Protein AF-K2D9G2-F1 (afdb_monomer_lite)

Foldseek 3Di:
DDDDDDPPDDDCDPVNDDDDPDADDDQAAEAFADQDLCVVPPCCVVHVVRQQQARYEYQHLHHHDRHPHYHYNVLAHSLLSVLVVCVVVVHDDALVSLQVSVVRLCVVCVNVPRPSDDPSSVVSNVSSVVNPYDDDDPPPPPPDPDPPVPDPPPPVVPPDPDDCVVVDDDDDDDDDDD

Sequence (178 aa):
MIINPRTGVAPVTEKDVTFSYSGAVADLVIILGASDLRDLGALAERENTLFVQDKIINISSQVGSFGAVNLTDPASSNSELITALIKELSLPLDIDIANNLMQGIEAATSGLSAPNLTADTFEALAILYRAGARRQTATIPVREAKIVADMPIIDNTTPASIKEDWLQPKIFKGSKSN

Radius of gyration: 33.0 Å; chains: 1; bounding box: 101×46×89 Å

pLDDT: mean 83.86, std 13.94, range [45.25, 98.25]

Secondary structure (DSSP, 8-state):
----PPTTSPPPPGGG----------S-EEEES-SSGGGGTHHHHH-TTT--GGGEEEEESS----SSEEEE-TTS-HHHHHHHHHHHTT----HHHHHHHHHHHHHHTTTTT-TT--HHHHHHHHHHHHTT----------------TTS------S-----GGGSS----------

Structure (mmCIF, N/CA/C/O backbone):
data_AF-K2D9G2-F1
#
_entry.id   AF-K2D9G2-F1
#
loop_
_atom_site.group_PDB
_atom_site.id
_atom_site.type_symbol
_atom_site.label_atom_id
_atom_site.label_alt_id
_atom_site.label_comp_id
_atom_site.label_asym_id
_atom_site.label_entity_id
_atom_site.label_seq_id
_atom_site.pdbx_PDB_ins_code
_atom_site.Cartn_x
_atom_site.Cartn_y
_atom_site.Cartn_z
_atom_site.occupancy
_atom_site.B_iso_or_equiv
_atom_site.auth_seq_id
_atom_site.auth_comp_id
_atom_site.auth_asym_id
_atom_site.auth_atom_id
_atom_site.pdbx_PDB_model_num
ATOM 1 N N . MET A 1 1 ? -27.759 10.942 30.116 1.00 55.66 1 MET A N 1
ATOM 2 C CA . MET A 1 1 ? -28.186 12.358 30.191 1.00 55.66 1 MET A CA 1
ATOM 3 C C . MET A 1 1 ? -29.656 12.380 30.576 1.00 55.66 1 MET A C 1
ATOM 5 O O . MET A 1 1 ? -30.393 11.565 30.041 1.00 55.66 1 MET A O 1
ATOM 9 N N . ILE A 1 2 ? -30.069 13.235 31.512 1.00 71.56 2 ILE A N 1
ATOM 10 C CA . ILE A 1 2 ? -31.476 13.375 31.925 1.00 71.56 2 ILE A CA 1
ATOM 11 C C . ILE A 1 2 ? -31.934 14.764 31.478 1.00 71.56 2 ILE A C 1
ATOM 13 O O . ILE A 1 2 ? -31.268 15.749 31.791 1.00 71.56 2 ILE A O 1
ATOM 17 N N . ILE A 1 3 ? -33.026 14.840 30.715 1.00 68.38 3 ILE A N 1
ATOM 18 C CA . ILE A 1 3 ? -33.595 16.099 30.218 1.00 68.38 3 ILE A CA 1
ATOM 19 C C . ILE A 1 3 ? -34.852 16.387 31.032 1.00 68.38 3 ILE A C 1
ATOM 21 O O . ILE A 1 3 ? -35.800 15.607 30.987 1.00 68.38 3 ILE A O 1
ATOM 25 N N . ASN A 1 4 ? -34.855 17.505 31.760 1.00 76.56 4 ASN A N 1
ATOM 26 C CA . ASN A 1 4 ? -36.008 17.954 32.536 1.00 76.56 4 ASN A CA 1
ATOM 27 C C . ASN A 1 4 ? -36.662 19.158 31.833 1.00 76.56 4 ASN A C 1
ATOM 29 O O . ASN A 1 4 ? -36.065 20.240 31.819 1.00 76.56 4 ASN A O 1
ATOM 33 N N . PRO A 1 5 ? -37.858 19.004 31.233 1.00 76.00 5 PRO A N 1
ATOM 34 C CA . PRO A 1 5 ? -38.561 20.114 30.602 1.00 76.00 5 PRO A CA 1
ATOM 35 C C . PRO A 1 5 ? -38.988 21.164 31.634 1.00 76.00 5 PRO A C 1
ATOM 37 O O . PRO A 1 5 ? -39.290 20.852 32.787 1.00 76.00 5 PRO A O 1
ATOM 40 N N . ARG A 1 6 ? -39.034 22.429 31.205 1.00 74.31 6 ARG A N 1
ATOM 41 C CA . ARG A 1 6 ? -39.498 23.542 32.040 1.00 74.31 6 ARG A CA 1
ATOM 42 C C . ARG A 1 6 ? -41.021 23.452 32.228 1.00 74.31 6 ARG A C 1
ATOM 44 O O . ARG A 1 6 ? -41.743 23.028 31.328 1.00 74.31 6 ARG A O 1
ATOM 51 N N . THR A 1 7 ? -41.512 23.854 33.393 1.00 73.50 7 THR A N 1
ATOM 52 C CA . THR A 1 7 ? -42.930 23.757 33.766 1.00 73.50 7 THR A CA 1
ATOM 53 C C . THR A 1 7 ? -43.821 24.555 32.806 1.00 73.50 7 THR A C 1
ATOM 55 O O . THR A 1 7 ? -43.549 25.724 32.545 1.00 73.50 7 THR A O 1
ATOM 58 N N . GLY A 1 8 ? -44.887 23.929 32.292 1.00 79.25 8 GLY A N 1
ATOM 59 C CA . GLY A 1 8 ? -45.854 24.555 31.374 1.00 79.25 8 GLY A CA 1
ATOM 60 C C . GLY A 1 8 ? -45.605 24.311 29.879 1.00 79.25 8 GLY A C 1
ATOM 61 O O . GLY A 1 8 ? -46.388 24.778 29.058 1.00 79.25 8 GLY A O 1
ATOM 62 N N . VAL A 1 9 ? -44.553 23.571 29.519 1.00 78.38 9 VAL A N 1
ATOM 63 C CA . VAL A 1 9 ? -44.277 23.150 28.136 1.00 78.38 9 VAL A CA 1
ATOM 64 C C . VAL A 1 9 ? -44.742 21.704 27.944 1.00 78.38 9 VAL A C 1
ATOM 66 O O . VAL A 1 9 ? -44.714 20.918 28.893 1.00 78.38 9 VAL A O 1
ATOM 69 N N . ALA A 1 10 ? -45.200 21.359 26.737 1.00 79.00 10 ALA A N 1
ATOM 70 C CA . ALA A 1 10 ? -45.639 20.003 26.420 1.00 79.00 10 ALA A CA 1
ATOM 71 C C . ALA A 1 10 ? -44.543 18.966 26.764 1.00 79.00 10 ALA A C 1
ATOM 73 O O . ALA A 1 10 ? -43.357 19.257 26.569 1.00 79.00 10 ALA A O 1
ATOM 74 N N . PRO A 1 11 ? -44.910 17.777 27.285 1.00 78.50 11 PRO A N 1
ATOM 75 C CA . PRO A 1 11 ? -43.944 16.726 27.586 1.00 78.50 11 PRO A CA 1
ATOM 76 C C . PRO A 1 11 ? -43.167 16.342 26.327 1.00 78.50 11 PRO A C 1
ATOM 78 O O . PRO A 1 11 ? -43.766 16.204 25.264 1.00 78.50 11 PRO A O 1
ATOM 81 N N . VAL A 1 12 ? -41.855 16.138 26.460 1.00 77.50 12 VAL A N 1
ATOM 82 C CA . VAL A 1 12 ? -41.034 15.582 25.376 1.00 77.50 12 VAL A CA 1
ATOM 83 C C . VAL A 1 12 ? -41.557 14.181 25.071 1.00 77.50 12 VAL A C 1
ATOM 85 O O . VAL A 1 12 ? -41.575 13.321 25.953 1.00 77.50 12 VAL A O 1
ATOM 88 N N . THR A 1 13 ? -42.013 13.960 23.843 1.00 79.12 13 THR A N 1
ATOM 89 C CA . THR A 1 13 ? -42.475 12.653 23.371 1.00 79.12 13 THR A CA 1
ATOM 90 C C . THR A 1 13 ? -41.393 11.963 22.547 1.00 79.12 13 THR A C 1
ATOM 92 O O . THR A 1 13 ? -40.442 12.593 22.095 1.00 79.12 13 THR A O 1
ATOM 95 N N . GLU A 1 14 ? -41.529 10.656 22.313 1.00 73.12 14 GLU A N 1
ATOM 96 C CA . GLU A 1 14 ? -40.574 9.882 21.498 1.00 73.12 14 GLU A CA 1
ATOM 97 C C . GLU A 1 14 ? -40.362 10.473 20.094 1.00 73.12 14 GLU A C 1
ATOM 99 O O . GLU A 1 14 ? -39.288 10.335 19.520 1.00 73.12 14 GLU A O 1
ATOM 104 N N . LYS A 1 15 ? -41.362 11.183 19.555 1.00 79.38 15 LYS A N 1
ATOM 105 C CA . LYS A 1 15 ? -41.293 11.848 18.245 1.00 79.38 15 LYS A CA 1
ATOM 106 C C . LYS A 1 15 ? -40.424 13.109 18.248 1.00 79.38 15 LYS A C 1
ATOM 108 O O . LYS A 1 15 ? -39.987 13.538 17.186 1.00 79.38 15 LYS A O 1
ATOM 113 N N . ASP A 1 16 ? -40.170 13.675 19.425 1.00 77.44 16 ASP A N 1
ATOM 114 C CA . ASP A 1 16 ? -39.363 14.881 19.623 1.00 77.44 16 ASP A CA 1
ATOM 115 C C . ASP A 1 16 ? -37.881 14.547 19.877 1.00 77.44 16 ASP A C 1
ATOM 117 O O . ASP A 1 16 ? -37.046 15.445 19.992 1.00 77.44 16 ASP A O 1
ATOM 121 N N . VAL A 1 17 ? -37.539 13.255 19.971 1.00 75.06 17 VAL A N 1
ATOM 122 C CA . VAL A 1 17 ? -36.187 12.766 20.260 1.00 75.06 17 VAL A CA 1
ATOM 123 C C . VAL A 1 17 ? -35.666 11.972 19.068 1.00 75.06 17 VAL A C 1
ATOM 125 O O . VAL A 1 17 ? -36.112 10.864 18.788 1.00 75.06 17 VAL A O 1
ATOM 128 N N . THR A 1 18 ? -34.676 12.525 18.368 1.00 67.88 18 THR A N 1
ATOM 129 C CA . THR A 1 18 ? -33.938 11.787 17.335 1.00 67.88 18 THR A CA 1
ATOM 130 C C . THR A 1 18 ? -32.650 11.245 17.938 1.00 67.88 18 THR A C 1
ATOM 132 O O . THR A 1 18 ? -31.770 12.012 18.328 1.00 67.88 18 THR A O 1
ATOM 135 N N . PHE A 1 19 ? -32.526 9.923 18.016 1.00 67.94 19 PHE A N 1
ATOM 136 C CA . PHE A 1 19 ? -31.265 9.281 18.371 1.00 67.94 19 PHE A CA 1
ATOM 137 C C . PHE A 1 19 ? -30.418 9.131 17.109 1.00 67.94 19 PHE A C 1
ATOM 139 O O . PHE A 1 19 ? -30.734 8.331 16.232 1.00 67.94 19 PHE A O 1
ATOM 146 N N . SER A 1 20 ? -29.333 9.892 17.011 1.00 60.81 20 SER A N 1
ATOM 147 C CA . SER A 1 20 ? -28.270 9.605 16.053 1.00 60.81 20 SER A CA 1
ATOM 148 C C . SER A 1 20 ? -27.219 8.743 16.742 1.00 60.81 20 SER A C 1
ATOM 150 O O . SER A 1 20 ? -26.573 9.198 17.687 1.00 60.81 20 SER A O 1
ATOM 152 N N . TYR A 1 21 ? -27.025 7.516 16.267 1.00 56.00 21 TYR A N 1
ATOM 153 C CA . TYR A 1 21 ? -25.811 6.771 16.579 1.00 56.00 21 TYR A CA 1
ATOM 154 C C . TYR A 1 21 ? -24.669 7.411 15.789 1.00 56.00 21 TYR A C 1
ATOM 156 O O . TYR A 1 21 ? -24.619 7.333 14.566 1.00 56.00 21 TYR A O 1
ATOM 164 N N . SER A 1 22 ? -23.807 8.119 16.508 1.00 60.97 22 SER A N 1
ATOM 165 C CA . SER A 1 22 ? -22.570 8.699 16.000 1.00 60.97 22 SER A CA 1
ATOM 166 C C . SER A 1 22 ? -21.426 7.986 16.698 1.00 60.97 22 SER A C 1
ATOM 168 O O . SER A 1 22 ? -21.445 7.867 17.923 1.00 60.97 22 SER A O 1
ATOM 170 N N . GLY A 1 23 ? -20.459 7.517 15.921 1.00 60.09 23 GLY A N 1
ATOM 171 C CA . GLY A 1 23 ? -19.298 6.784 16.409 1.00 60.09 23 GLY A CA 1
ATOM 172 C C . GLY A 1 23 ? -19.112 5.489 15.633 1.00 60.09 23 GLY A C 1
ATOM 173 O O . GLY A 1 23 ? -20.043 4.694 15.487 1.00 60.09 23 GLY A O 1
ATOM 174 N N . ALA A 1 24 ? -17.908 5.292 15.109 1.00 67.50 24 ALA A N 1
ATOM 175 C CA . ALA A 1 24 ? -17.515 4.031 14.502 1.00 67.50 24 ALA A CA 1
ATOM 176 C C . ALA A 1 24 ? -16.892 3.143 15.585 1.00 67.50 24 ALA A C 1
ATOM 178 O O . ALA A 1 24 ? -16.058 3.594 16.367 1.00 67.50 24 ALA A O 1
ATOM 179 N N . VAL A 1 25 ? -17.292 1.873 15.636 1.00 77.38 25 VAL A N 1
ATOM 180 C CA . VAL A 1 25 ? -16.637 0.866 16.477 1.00 77.38 25 VAL A CA 1
ATOM 181 C C . VAL A 1 25 ? -15.967 -0.129 15.549 1.00 77.38 25 VAL A C 1
ATOM 183 O O . VAL A 1 25 ? -16.614 -0.674 14.657 1.00 77.38 25 VAL A O 1
ATOM 186 N N . ALA A 1 26 ? -14.674 -0.351 15.761 1.00 85.12 26 ALA A N 1
ATOM 187 C CA . ALA A 1 26 ? -13.913 -1.362 15.051 1.00 85.12 26 ALA A CA 1
ATOM 188 C C . ALA A 1 26 ? -13.035 -2.157 16.022 1.00 85.12 26 ALA A C 1
ATOM 190 O O . ALA A 1 26 ? -12.515 -1.634 17.020 1.00 85.12 26 ALA A O 1
ATOM 191 N N . ASP A 1 27 ? -12.863 -3.433 15.698 1.00 90.31 27 ASP A N 1
ATOM 192 C CA . ASP A 1 27 ? -11.922 -4.321 16.379 1.00 90.31 27 ASP A CA 1
ATOM 193 C C . ASP A 1 27 ? -10.504 -4.184 15.804 1.00 90.31 27 ASP A C 1
ATOM 195 O O . ASP A 1 27 ? -9.532 -4.413 16.519 1.00 90.31 27 ASP A O 1
ATOM 199 N N . LEU A 1 28 ? -10.392 -3.741 14.545 1.00 93.25 28 LEU A N 1
ATOM 200 C CA . LEU A 1 28 ? -9.144 -3.505 13.823 1.00 93.25 28 LEU A CA 1
ATOM 201 C C . LEU A 1 28 ? -9.282 -2.277 12.914 1.00 93.25 28 LEU A C 1
ATOM 203 O O . LEU A 1 28 ? -10.288 -2.125 12.220 1.00 93.25 28 LEU A O 1
ATOM 207 N N . VAL A 1 29 ? -8.256 -1.431 12.880 1.00 93.88 29 VAL A N 1
ATOM 208 C CA . VAL A 1 29 ? -8.171 -0.249 12.019 1.00 93.88 29 VAL A CA 1
ATOM 209 C C . VAL A 1 29 ? -6.939 -0.376 11.132 1.00 93.88 29 VAL A C 1
ATOM 211 O O . VAL A 1 29 ? -5.820 -0.481 11.630 1.00 93.88 29 VAL A O 1
ATOM 214 N N . ILE A 1 30 ? -7.138 -0.354 9.814 1.00 95.44 30 ILE A N 1
ATOM 215 C CA . ILE A 1 30 ? -6.045 -0.358 8.837 1.00 95.44 30 ILE A CA 1
ATOM 216 C C . ILE A 1 30 ? -5.904 1.056 8.283 1.00 95.44 30 ILE A C 1
ATOM 218 O O . ILE A 1 30 ? -6.837 1.589 7.683 1.00 95.44 30 ILE A O 1
ATOM 222 N N . ILE A 1 31 ? -4.741 1.663 8.498 1.00 95.31 31 ILE A N 1
ATOM 223 C CA . ILE A 1 31 ? -4.415 3.011 8.033 1.00 95.31 31 ILE A CA 1
ATOM 224 C C . ILE A 1 31 ? -3.428 2.895 6.880 1.00 95.31 31 ILE A C 1
ATOM 226 O O . ILE A 1 31 ? -2.420 2.201 6.997 1.00 95.31 31 ILE A O 1
ATOM 230 N N . LEU A 1 32 ? -3.729 3.576 5.773 1.00 95.19 32 LEU A N 1
ATOM 231 C CA . LEU A 1 32 ? -2.924 3.547 4.557 1.00 95.19 32 LEU A CA 1
ATOM 232 C C . LEU A 1 32 ? -2.309 4.920 4.279 1.00 95.19 32 LEU A C 1
ATOM 234 O O . LEU A 1 32 ? -3.027 5.914 4.195 1.00 95.19 32 LEU A O 1
ATOM 238 N N . GLY A 1 33 ? -0.991 4.967 4.085 1.00 93.31 33 GLY A N 1
ATOM 239 C CA . GLY A 1 33 ? -0.281 6.142 3.568 1.00 93.31 33 GLY A CA 1
ATOM 240 C C . GLY A 1 33 ? -0.077 7.303 4.547 1.00 93.31 33 GLY A C 1
ATOM 241 O O . GLY A 1 33 ? 0.340 8.376 4.110 1.00 93.31 33 GLY A O 1
ATOM 242 N N . ALA A 1 34 ? -0.337 7.103 5.841 1.00 94.19 34 ALA A N 1
ATOM 243 C CA . ALA A 1 34 ? -0.091 8.096 6.885 1.00 94.19 34 ALA A CA 1
ATOM 244 C C . ALA A 1 34 ? 1.278 7.892 7.555 1.00 94.19 34 ALA A C 1
ATOM 246 O O . ALA A 1 34 ? 1.775 6.768 7.674 1.00 94.19 34 ALA A O 1
ATOM 247 N N . SER A 1 35 ? 1.885 8.987 8.000 1.00 94.44 35 SER A N 1
ATOM 248 C CA . SER A 1 35 ? 3.104 9.007 8.819 1.00 94.44 35 SER A CA 1
ATOM 249 C C . SER A 1 35 ? 2.791 9.182 10.309 1.00 94.44 35 SER A C 1
ATOM 251 O O . SER A 1 35 ? 3.530 8.700 11.170 1.00 94.44 35 SER A O 1
ATOM 253 N N . ASP A 1 36 ? 1.649 9.800 10.614 1.00 94.19 36 ASP A N 1
ATOM 254 C CA . ASP A 1 36 ? 1.174 10.102 11.960 1.00 94.19 36 ASP A CA 1
ATOM 255 C C . ASP A 1 36 ? -0.366 10.066 12.014 1.00 94.19 36 ASP A C 1
ATOM 257 O O . ASP A 1 36 ? -1.037 10.320 11.014 1.00 94.19 36 ASP A O 1
ATOM 261 N N . LEU A 1 37 ? -0.955 9.804 13.186 1.00 92.38 37 LEU A N 1
ATOM 262 C CA . LEU A 1 37 ? -2.416 9.851 13.366 1.00 92.38 37 LEU A CA 1
ATOM 263 C C . LEU A 1 37 ? -3.014 11.228 13.047 1.00 92.38 37 LEU A C 1
ATOM 265 O O . LEU A 1 37 ? -4.167 11.315 12.627 1.00 92.38 37 LEU A O 1
ATOM 269 N N . ARG A 1 38 ? -2.233 12.302 13.194 1.00 91.38 38 ARG A N 1
ATOM 270 C CA . ARG A 1 38 ? -2.626 13.665 12.813 1.00 91.38 38 ARG A CA 1
ATOM 271 C C . ARG A 1 38 ? -2.907 13.805 11.316 1.00 91.38 38 ARG A C 1
ATOM 273 O O . ARG A 1 38 ? -3.713 14.656 10.949 1.00 91.38 38 ARG A O 1
ATOM 280 N N . ASP A 1 39 ? -2.331 12.951 10.468 1.00 92.81 39 ASP A N 1
ATOM 281 C CA . ASP A 1 39 ? -2.572 12.962 9.017 1.00 92.81 39 ASP A CA 1
ATOM 282 C C . ASP A 1 39 ? -4.020 12.565 8.671 1.00 92.81 39 ASP A C 1
ATOM 284 O O . ASP A 1 39 ? -4.521 12.894 7.597 1.00 92.81 39 ASP A O 1
ATOM 288 N N . LEU A 1 40 ? -4.731 11.911 9.600 1.00 90.69 40 LEU A N 1
ATOM 289 C CA . LEU A 1 40 ? -6.153 11.571 9.468 1.00 90.69 40 LEU A CA 1
ATOM 290 C C . LEU A 1 40 ? -7.088 12.760 9.757 1.00 90.69 40 LEU A C 1
ATOM 292 O O . LEU A 1 40 ? -8.304 12.666 9.563 1.00 90.69 40 LEU A O 1
ATOM 296 N N . GLY A 1 41 ? -6.540 13.878 10.241 1.00 90.62 41 GLY A N 1
ATOM 297 C CA . GLY A 1 41 ? -7.268 15.109 10.527 1.00 90.62 41 GLY A CA 1
ATOM 298 C C . GLY A 1 41 ? -8.395 14.929 11.546 1.00 90.62 41 GLY A C 1
ATOM 299 O O . GLY A 1 41 ? -8.265 14.223 12.546 1.00 90.62 41 GLY A O 1
ATOM 300 N N . ALA A 1 42 ? -9.539 15.562 11.270 1.00 88.44 42 ALA A N 1
ATOM 301 C CA . ALA A 1 42 ? -10.683 15.609 12.183 1.00 88.44 42 ALA A CA 1
ATOM 302 C C . ALA A 1 42 ? -11.231 14.225 12.578 1.00 88.44 42 ALA A C 1
ATOM 304 O O . ALA A 1 42 ? -11.936 14.120 13.580 1.00 88.44 42 ALA A O 1
ATOM 305 N N . LEU A 1 43 ? -10.940 13.171 11.807 1.00 86.44 43 LEU A N 1
ATOM 306 C CA . LEU A 1 43 ? -11.359 11.814 12.143 1.00 86.44 43 LEU A CA 1
ATOM 307 C C . LEU A 1 43 ? -10.621 11.296 13.384 1.00 86.44 43 LEU A C 1
ATOM 309 O O . LEU A 1 43 ? -11.270 10.781 14.293 1.00 86.44 43 LEU A O 1
ATOM 313 N N . ALA A 1 44 ? -9.300 11.496 13.457 1.00 85.69 44 ALA A N 1
ATOM 314 C CA . ALA A 1 44 ? -8.510 11.108 14.625 1.00 85.69 44 ALA A CA 1
ATOM 315 C C . ALA A 1 44 ? -8.939 11.877 15.880 1.00 85.69 44 ALA A C 1
ATOM 317 O O . ALA A 1 44 ? -9.054 11.289 16.949 1.00 85.69 44 ALA A O 1
ATOM 318 N N . GLU A 1 45 ? -9.250 13.169 15.741 1.00 84.62 45 GLU A N 1
ATOM 319 C CA . GLU A 1 45 ? -9.669 14.014 16.867 1.00 84.62 45 GLU A CA 1
ATOM 320 C C . GLU A 1 45 ? -11.049 13.638 17.423 1.00 84.62 45 GLU A C 1
ATOM 322 O O . GLU A 1 45 ? -11.269 13.677 18.636 1.00 84.62 45 GLU A O 1
ATOM 327 N N . ARG A 1 46 ? -11.998 13.301 16.540 1.00 84.19 46 ARG A N 1
ATOM 328 C CA . ARG A 1 46 ? -13.390 13.007 16.916 1.00 84.19 46 ARG A CA 1
ATOM 329 C C . ARG A 1 46 ? -13.565 11.597 17.463 1.00 84.19 46 ARG A C 1
ATOM 331 O O . ARG A 1 46 ? -14.375 11.401 18.361 1.00 84.19 46 ARG A O 1
ATOM 338 N N . GLU A 1 47 ? -12.797 10.641 16.952 1.00 84.00 47 GLU A N 1
ATOM 339 C CA . GLU A 1 47 ? -12.974 9.212 17.219 1.00 84.00 47 GLU A CA 1
ATOM 340 C C . GLU A 1 47 ? -11.757 8.620 17.952 1.00 84.00 47 GLU A C 1
ATOM 342 O O . GLU A 1 47 ? -11.235 7.572 17.577 1.00 84.00 47 GLU A O 1
ATOM 347 N N . ASN A 1 48 ? -11.291 9.268 19.028 1.00 80.44 48 ASN A N 1
ATOM 348 C CA . ASN A 1 48 ? -10.112 8.823 19.797 1.00 80.44 48 ASN A CA 1
ATOM 349 C C . ASN A 1 48 ? -10.180 7.351 20.250 1.00 80.44 48 ASN A C 1
ATOM 351 O O . ASN A 1 48 ? -9.159 6.680 20.363 1.00 80.44 48 ASN A O 1
ATOM 355 N N . THR A 1 49 ? -11.381 6.826 20.509 1.00 83.88 49 THR A N 1
ATOM 356 C CA . THR A 1 49 ? -11.585 5.425 20.911 1.00 83.88 49 THR A CA 1
ATOM 357 C C . THR A 1 49 ? -11.377 4.426 19.774 1.00 83.88 49 THR A C 1
ATOM 359 O O . THR A 1 49 ? -11.181 3.240 20.039 1.00 83.88 49 THR A O 1
ATOM 362 N N . LEU A 1 50 ? -11.436 4.881 18.519 1.00 85.81 50 LEU A N 1
ATOM 363 C CA . LEU A 1 50 ? -11.179 4.066 17.335 1.00 85.81 50 LEU A CA 1
ATOM 364 C C . LEU A 1 50 ? -9.670 3.902 17.104 1.00 85.81 50 LEU A C 1
ATOM 366 O O . LEU A 1 50 ? -9.215 2.815 16.763 1.00 85.81 50 LEU A O 1
ATOM 370 N N . PHE A 1 51 ? -8.888 4.956 17.358 1.00 88.50 51 PHE A N 1
ATOM 371 C CA . PHE A 1 51 ? -7.448 5.010 17.085 1.00 88.50 51 PHE A CA 1
ATOM 372 C C . PHE A 1 51 ? -6.581 4.658 18.300 1.00 88.50 51 PHE A C 1
ATOM 374 O O . PHE A 1 51 ? -5.618 5.348 18.630 1.00 88.50 51 PHE A O 1
ATOM 381 N N . VAL A 1 52 ? -6.917 3.556 18.968 1.00 88.12 52 VAL A N 1
ATOM 382 C CA . VAL A 1 52 ? -6.080 2.987 20.031 1.00 88.12 52 VAL A CA 1
ATOM 383 C C . VAL A 1 52 ? -4.985 2.135 19.390 1.00 88.12 52 VAL A C 1
ATOM 385 O O . VAL A 1 52 ? -5.295 1.247 18.598 1.00 88.12 52 VAL A O 1
ATOM 388 N N . GLN A 1 53 ? -3.720 2.386 19.748 1.00 84.88 53 GLN A N 1
ATOM 389 C CA . GLN A 1 53 ? -2.533 1.771 19.129 1.00 84.88 53 GLN A CA 1
ATOM 390 C C . GLN A 1 53 ? -2.657 0.249 18.939 1.00 84.88 53 GLN A C 1
ATOM 392 O O . GLN A 1 53 ? -2.397 -0.239 17.843 1.00 84.88 53 GLN A O 1
ATOM 397 N N . ASP A 1 54 ? -3.128 -0.483 19.955 1.00 89.50 54 ASP A N 1
ATOM 398 C CA . ASP A 1 54 ? -3.259 -1.953 19.947 1.00 89.50 54 ASP A CA 1
ATOM 399 C C . ASP A 1 54 ? -4.175 -2.508 18.840 1.00 89.50 54 ASP A C 1
ATOM 401 O O . ASP A 1 54 ? -4.107 -3.691 18.511 1.00 89.50 54 ASP A O 1
ATOM 405 N N . LYS A 1 55 ? -5.030 -1.665 18.252 1.00 91.06 55 LYS A N 1
ATOM 406 C CA . LYS A 1 55 ? -5.967 -2.027 17.181 1.00 91.06 55 LYS A CA 1
ATOM 407 C C . LYS A 1 55 ? -5.526 -1.556 15.800 1.00 91.06 55 LYS A C 1
ATOM 409 O O . LYS A 1 55 ? -6.249 -1.777 14.832 1.00 91.06 55 LYS A O 1
ATOM 414 N N . ILE A 1 56 ? -4.396 -0.864 15.690 1.00 95.50 56 ILE A N 1
ATOM 415 C CA . ILE A 1 56 ? -3.989 -0.212 14.448 1.00 95.50 56 ILE A CA 1
ATOM 416 C C . ILE A 1 56 ? -2.940 -1.049 13.714 1.00 95.50 56 ILE A C 1
ATOM 418 O O . ILE A 1 56 ? -1.896 -1.397 14.270 1.00 95.50 56 ILE A O 1
ATOM 422 N N . ILE A 1 57 ? -3.184 -1.278 12.425 1.00 96.81 57 ILE A N 1
ATOM 423 C CA . ILE A 1 57 ? -2.164 -1.663 11.449 1.00 96.81 57 ILE A CA 1
ATOM 424 C C . ILE A 1 57 ? -1.920 -0.455 10.545 1.00 96.81 57 ILE A C 1
ATOM 426 O O . ILE A 1 57 ? -2.822 -0.019 9.830 1.00 96.81 57 ILE A O 1
ATOM 430 N N . ASN A 1 58 ? -0.707 0.088 10.575 1.00 96.62 58 ASN A N 1
ATOM 431 C CA . ASN A 1 58 ? -0.280 1.136 9.654 1.00 96.62 58 ASN A CA 1
ATOM 432 C C . ASN A 1 58 ? 0.469 0.510 8.473 1.00 96.62 58 ASN A C 1
ATOM 434 O O . ASN A 1 58 ? 1.405 -0.259 8.687 1.00 96.62 58 ASN A O 1
ATOM 438 N N . ILE A 1 59 ? 0.080 0.847 7.246 1.00 97.19 59 ILE A N 1
ATOM 439 C CA . ILE A 1 59 ? 0.771 0.443 6.018 1.00 97.19 59 ILE A CA 1
ATOM 440 C C . ILE A 1 59 ? 1.065 1.706 5.220 1.00 97.19 59 ILE A C 1
ATOM 442 O O . ILE A 1 59 ? 0.145 2.387 4.764 1.00 97.19 59 ILE A O 1
ATOM 446 N N . SER A 1 60 ? 2.335 2.053 5.054 1.00 96.19 60 SER A N 1
ATOM 447 C CA . SER A 1 60 ? 2.688 3.346 4.471 1.00 96.19 60 SER A CA 1
ATOM 448 C C . SER A 1 60 ? 4.066 3.333 3.827 1.00 96.19 60 SER A C 1
ATOM 450 O O . SER A 1 60 ? 4.995 2.710 4.325 1.00 96.19 60 SER A O 1
ATOM 452 N N . SER A 1 61 ? 4.243 4.090 2.750 1.00 94.25 61 SER A N 1
ATOM 453 C CA . SER A 1 61 ? 5.569 4.447 2.248 1.00 94.25 61 SER A CA 1
ATOM 454 C C . SER A 1 61 ? 6.249 5.520 3.102 1.00 94.25 61 SER A C 1
ATOM 456 O O . SER A 1 61 ? 7.414 5.844 2.910 1.00 94.25 61 SER A O 1
ATOM 458 N N . GLN A 1 62 ? 5.539 6.110 4.061 1.00 93.81 62 GLN A N 1
ATOM 459 C CA . GLN A 1 62 ? 6.097 7.079 4.995 1.00 93.81 62 GLN A CA 1
ATOM 460 C C . GLN A 1 62 ? 6.366 6.403 6.334 1.00 93.81 62 GLN A C 1
ATOM 462 O O . GLN A 1 62 ? 5.530 5.661 6.847 1.00 93.81 62 GLN A O 1
ATOM 467 N N . VAL A 1 63 ? 7.526 6.686 6.926 1.00 94.00 63 VAL A N 1
ATOM 468 C CA . VAL A 1 63 ? 7.889 6.126 8.231 1.00 94.00 63 VAL A CA 1
ATOM 469 C C . VAL A 1 63 ? 6.941 6.649 9.306 1.00 94.00 63 VAL A C 1
ATOM 471 O O . VAL A 1 63 ? 6.933 7.839 9.605 1.00 94.00 63 VAL A O 1
ATOM 474 N N . GLY A 1 64 ? 6.170 5.735 9.897 1.00 92.69 64 GLY A N 1
ATOM 475 C CA . GLY A 1 64 ? 5.272 5.987 11.019 1.00 92.69 64 GLY A CA 1
ATOM 476 C C . GLY A 1 64 ? 5.335 4.853 12.044 1.00 92.69 64 GLY A C 1
ATOM 477 O O . GLY A 1 64 ? 5.567 3.698 11.690 1.00 92.69 64 GLY A O 1
ATOM 478 N N . SER A 1 65 ? 5.147 5.191 13.321 1.00 93.38 65 SER A N 1
ATOM 479 C CA . SER A 1 65 ? 5.224 4.250 14.451 1.00 93.38 65 SER A CA 1
ATOM 480 C C . SER A 1 65 ? 4.098 4.504 15.455 1.00 93.38 65 SER A C 1
ATOM 482 O O . SER A 1 65 ? 4.343 4.836 16.614 1.00 93.38 65 SER A O 1
ATOM 484 N N . PHE A 1 66 ? 2.855 4.385 14.995 1.00 94.00 66 PHE A N 1
ATOM 485 C CA . PHE A 1 66 ? 1.654 4.625 15.807 1.00 94.00 66 PHE A CA 1
ATOM 486 C C . PHE A 1 66 ? 0.666 3.449 15.786 1.00 94.00 66 PHE A C 1
ATOM 488 O O . PHE A 1 66 ? -0.337 3.480 16.496 1.00 94.00 66 PHE A O 1
ATOM 495 N N . GLY A 1 67 ? 0.935 2.415 14.982 1.00 94.44 67 GLY A N 1
ATOM 496 C CA . GLY A 1 67 ? 0.200 1.156 15.008 1.00 94.44 67 GLY A CA 1
ATOM 497 C C . GLY A 1 67 ? 0.829 0.111 15.923 1.00 94.44 67 GLY A C 1
ATOM 498 O O . GLY A 1 67 ? 2.020 0.181 16.233 1.00 94.44 67 GLY A O 1
ATOM 499 N N . ALA A 1 68 ? 0.043 -0.897 16.300 1.00 96.31 68 ALA A N 1
ATOM 500 C CA . ALA A 1 68 ? 0.545 -2.146 16.871 1.00 96.31 68 ALA A CA 1
ATOM 501 C C . ALA A 1 68 ? 1.456 -2.878 15.877 1.00 96.31 68 ALA A C 1
ATOM 503 O O . ALA A 1 68 ? 2.477 -3.447 16.257 1.00 96.31 68 ALA A O 1
ATOM 504 N N . VAL A 1 69 ? 1.100 -2.819 14.592 1.00 95.69 69 VAL A N 1
ATOM 505 C CA . VAL A 1 69 ? 1.926 -3.281 13.474 1.00 95.69 69 VAL A CA 1
ATOM 506 C C . VAL A 1 69 ? 2.127 -2.111 12.519 1.00 95.69 69 VAL A C 1
ATOM 508 O O . VAL A 1 69 ? 1.168 -1.429 12.161 1.00 95.69 69 VAL A O 1
ATOM 511 N N . ASN A 1 70 ? 3.372 -1.877 12.104 1.00 95.88 70 ASN A N 1
ATOM 512 C CA . ASN A 1 70 ? 3.718 -0.845 11.129 1.00 95.88 70 ASN A CA 1
ATOM 513 C C . ASN A 1 70 ? 4.492 -1.510 9.986 1.00 95.88 70 ASN A C 1
ATOM 515 O O . ASN A 1 70 ? 5.628 -1.943 10.180 1.00 95.88 70 ASN A O 1
ATOM 519 N N . LEU A 1 71 ? 3.862 -1.625 8.818 1.00 95.62 71 LEU A N 1
ATOM 520 C CA . LEU A 1 71 ? 4.481 -2.098 7.585 1.00 95.62 71 LEU A CA 1
ATOM 521 C C . LEU A 1 71 ? 4.883 -0.881 6.754 1.00 95.62 71 LEU A C 1
ATOM 523 O O . LEU A 1 71 ? 4.027 -0.189 6.202 1.00 95.62 71 LEU A O 1
ATOM 527 N N . THR A 1 72 ? 6.186 -0.629 6.677 1.00 94.94 72 THR A N 1
ATOM 528 C CA . THR A 1 72 ? 6.710 0.581 6.046 1.00 94.94 72 THR A CA 1
ATOM 529 C C . THR A 1 72 ? 7.819 0.254 5.066 1.00 94.94 72 THR A C 1
ATOM 531 O O . THR A 1 72 ? 8.787 -0.407 5.439 1.00 94.94 72 THR A O 1
ATOM 534 N N . ASP A 1 73 ? 7.722 0.807 3.859 1.00 93.31 73 ASP A N 1
ATOM 535 C CA . ASP A 1 73 ? 8.815 0.825 2.887 1.00 93.31 73 ASP A CA 1
ATOM 536 C C . ASP A 1 73 ? 8.934 2.204 2.209 1.00 93.31 73 ASP A C 1
ATOM 538 O O . ASP A 1 73 ? 8.139 2.526 1.322 1.00 93.31 73 ASP A O 1
ATOM 542 N N . PRO A 1 74 ? 9.931 3.024 2.595 1.00 92.12 74 PRO A N 1
ATOM 543 C CA . PRO A 1 74 ? 10.156 4.341 2.003 1.00 92.12 74 PRO A CA 1
ATOM 544 C C . PRO A 1 74 ? 10.637 4.344 0.553 1.00 92.12 74 PRO A C 1
ATOM 546 O O . PRO A 1 74 ? 10.606 5.396 -0.086 1.00 92.12 74 PRO A O 1
ATOM 549 N N . ALA A 1 75 ? 11.115 3.211 0.035 1.00 89.94 75 ALA A N 1
ATOM 550 C CA . ALA A 1 75 ? 11.550 3.098 -1.355 1.00 89.94 75 ALA A CA 1
ATOM 551 C C . ALA A 1 75 ? 10.384 2.807 -2.317 1.00 89.94 75 ALA A C 1
ATOM 553 O O . ALA A 1 75 ? 10.536 2.981 -3.524 1.00 89.94 75 ALA A O 1
ATOM 554 N N . SER A 1 76 ? 9.232 2.403 -1.784 1.00 92.44 76 SER A N 1
ATOM 555 C CA . SER A 1 76 ? 8.058 1.944 -2.524 1.00 92.44 76 SER A CA 1
ATOM 556 C C . SER A 1 76 ? 6.928 2.981 -2.499 1.00 92.44 76 SER A C 1
ATOM 558 O O . SER A 1 76 ? 6.856 3.834 -1.616 1.00 92.44 76 SER A O 1
ATOM 560 N N . SER A 1 77 ? 5.973 2.898 -3.427 1.00 95.19 77 SER A N 1
ATOM 561 C CA . SER A 1 77 ? 4.661 3.537 -3.254 1.00 95.19 77 SER A CA 1
ATOM 56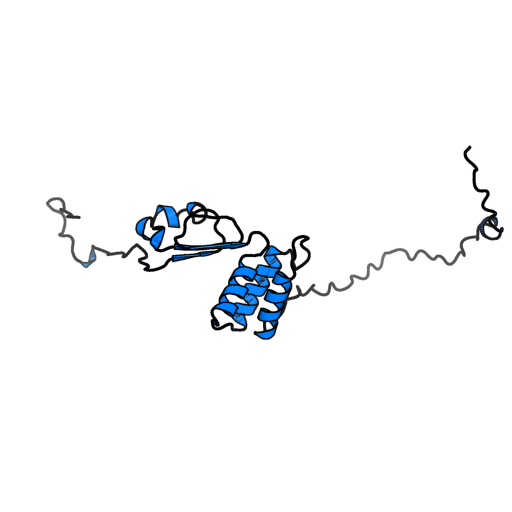2 C C . SER A 1 77 ? 3.746 2.728 -2.323 1.00 95.19 77 SER A C 1
ATOM 564 O O . SER A 1 77 ? 3.921 1.524 -2.121 1.00 95.19 77 SER A O 1
ATOM 566 N N . ASN A 1 78 ? 2.697 3.371 -1.796 1.00 96.56 78 ASN A N 1
ATOM 567 C CA . ASN A 1 78 ? 1.649 2.673 -1.039 1.00 96.56 78 ASN A CA 1
ATOM 568 C C . ASN A 1 78 ? 0.966 1.578 -1.876 1.00 96.56 78 ASN A C 1
ATOM 570 O O . ASN A 1 78 ? 0.586 0.537 -1.353 1.00 96.56 78 ASN A O 1
ATOM 574 N N . SER A 1 79 ? 0.795 1.799 -3.181 1.00 97.31 79 SER A N 1
ATOM 575 C CA . SER A 1 79 ? 0.130 0.833 -4.062 1.00 97.31 79 SER A CA 1
ATOM 576 C C . SER A 1 79 ? 1.006 -0.377 -4.382 1.00 97.31 79 SER A C 1
ATOM 578 O O . SER A 1 79 ? 0.483 -1.485 -4.477 1.00 97.31 79 SER A O 1
ATOM 580 N N . GLU A 1 80 ? 2.324 -0.202 -4.479 1.00 96.88 80 GLU A N 1
ATOM 581 C CA . GLU A 1 80 ? 3.290 -1.308 -4.535 1.00 96.88 80 GLU A CA 1
ATOM 582 C C . GLU A 1 80 ? 3.229 -2.164 -3.263 1.00 96.88 80 GLU A C 1
ATOM 584 O O . GLU A 1 80 ? 3.023 -3.374 -3.360 1.00 96.88 80 GLU A O 1
ATOM 589 N N . LEU A 1 81 ? 3.283 -1.534 -2.081 1.00 96.50 81 LEU A N 1
ATOM 590 C CA . LEU A 1 81 ? 3.169 -2.218 -0.786 1.00 96.50 81 LEU A CA 1
ATOM 591 C C . LEU A 1 81 ? 1.879 -3.039 -0.675 1.00 96.50 81 LEU A C 1
ATOM 593 O O . LEU A 1 81 ? 1.904 -4.204 -0.282 1.00 96.50 81 LEU A O 1
ATOM 597 N N . ILE A 1 82 ? 0.744 -2.454 -1.059 1.00 97.69 82 ILE A N 1
ATOM 598 C CA . ILE A 1 82 ? -0.545 -3.154 -1.032 1.00 97.69 82 ILE A CA 1
ATOM 599 C C . ILE A 1 82 ? -0.598 -4.279 -2.068 1.00 97.69 82 ILE A C 1
ATOM 601 O O . ILE A 1 82 ? -1.156 -5.337 -1.783 1.00 97.69 82 ILE A O 1
ATOM 605 N N . THR A 1 83 ? 0.020 -4.106 -3.238 1.00 97.94 83 THR A N 1
ATOM 606 C CA . THR A 1 83 ? 0.121 -5.176 -4.243 1.00 97.94 83 THR A CA 1
ATOM 607 C C . THR A 1 83 ? 0.915 -6.366 -3.700 1.00 97.94 83 THR A C 1
ATOM 609 O O . THR A 1 83 ? 0.484 -7.512 -3.855 1.00 97.94 83 THR A O 1
ATOM 612 N N . ALA A 1 84 ? 2.044 -6.106 -3.034 1.00 96.38 84 ALA A N 1
ATOM 613 C CA . ALA A 1 84 ? 2.845 -7.138 -2.383 1.00 96.38 84 ALA A CA 1
ATOM 614 C C . ALA A 1 84 ? 2.044 -7.849 -1.283 1.00 96.38 84 ALA A C 1
ATOM 616 O O . ALA A 1 84 ? 1.951 -9.074 -1.297 1.00 96.38 84 ALA A O 1
ATOM 617 N N . LEU A 1 85 ? 1.367 -7.095 -0.411 1.00 96.50 85 LEU A N 1
ATOM 618 C CA . LEU A 1 85 ? 0.554 -7.648 0.674 1.00 96.50 85 LEU A CA 1
ATOM 619 C C . LEU A 1 85 ? -0.588 -8.536 0.160 1.00 96.50 85 LEU A C 1
ATOM 621 O O . LEU A 1 85 ? -0.803 -9.630 0.675 1.00 96.50 85 LEU A O 1
ATOM 625 N N . ILE A 1 86 ? -1.305 -8.093 -0.877 1.00 97.50 86 ILE A N 1
ATOM 626 C CA . ILE A 1 86 ? -2.371 -8.878 -1.515 1.00 97.50 86 ILE A CA 1
ATOM 627 C C . ILE A 1 86 ? -1.815 -10.202 -2.046 1.00 97.50 86 ILE A C 1
ATOM 629 O O . ILE A 1 86 ? -2.425 -11.250 -1.833 1.00 97.50 86 ILE A O 1
ATOM 633 N N . LYS A 1 87 ? -0.647 -10.173 -2.699 1.00 96.69 87 LYS A N 1
ATOM 634 C CA . LYS A 1 87 ? 0.010 -11.377 -3.218 1.00 96.69 87 LYS A CA 1
ATOM 635 C C . LYS A 1 87 ? 0.467 -12.310 -2.096 1.00 96.69 87 LYS A C 1
ATOM 637 O O . LYS A 1 87 ? 0.186 -13.503 -2.165 1.00 96.69 87 LYS A O 1
ATOM 642 N N . GLU A 1 88 ? 1.154 -11.795 -1.080 1.00 96.44 88 GLU A N 1
ATOM 643 C CA . GLU A 1 88 ? 1.692 -12.596 0.029 1.00 96.44 88 GLU A CA 1
ATOM 644 C C . GLU A 1 88 ? 0.588 -13.265 0.847 1.00 96.44 88 GLU A C 1
ATOM 646 O O . GLU A 1 88 ? 0.684 -14.445 1.181 1.00 96.44 88 GLU A O 1
ATOM 651 N N . LEU A 1 89 ? -0.502 -12.542 1.101 1.00 96.94 89 LEU A N 1
ATOM 652 C CA . LEU A 1 89 ? -1.664 -13.063 1.815 1.00 96.94 89 LEU A CA 1
ATOM 653 C C . LEU A 1 89 ? -2.611 -13.876 0.918 1.00 96.94 89 LEU A C 1
ATOM 655 O O . LEU A 1 89 ? -3.627 -14.372 1.403 1.00 96.94 89 LEU A O 1
ATOM 659 N N . SER A 1 90 ? -2.291 -14.031 -0.373 1.00 97.06 90 SER A N 1
ATOM 660 C CA . SER A 1 90 ? -3.136 -14.712 -1.364 1.00 97.06 90 SER A CA 1
ATOM 661 C C . SER A 1 90 ? -4.577 -14.180 -1.384 1.00 97.06 90 SER A C 1
ATOM 663 O O . SER A 1 90 ? -5.538 -14.942 -1.515 1.00 97.06 90 SER A O 1
ATOM 665 N N . LEU A 1 91 ? -4.731 -12.863 -1.227 1.00 97.31 91 LEU A N 1
ATOM 666 C CA . LEU A 1 91 ? -6.030 -12.202 -1.263 1.00 97.31 91 LEU A CA 1
ATOM 667 C C . LEU A 1 91 ? -6.551 -12.122 -2.707 1.00 97.31 91 LEU A C 1
ATOM 669 O O . LEU A 1 91 ? -5.758 -12.055 -3.651 1.00 97.31 91 LEU A O 1
ATOM 673 N N . PRO A 1 92 ? -7.881 -12.101 -2.905 1.00 97.44 92 PRO A N 1
ATOM 674 C CA . PRO A 1 92 ? -8.463 -11.904 -4.225 1.00 97.44 92 PRO A CA 1
ATOM 675 C C . PRO A 1 92 ? -7.982 -10.595 -4.862 1.00 97.44 92 PRO A C 1
ATOM 677 O O . PRO A 1 92 ? -8.074 -9.528 -4.255 1.00 97.44 92 PRO A O 1
ATOM 680 N N . LEU A 1 93 ? -7.502 -10.687 -6.101 1.00 97.81 93 LEU A N 1
ATOM 681 C CA . LEU A 1 93 ? -7.081 -9.552 -6.916 1.00 97.81 93 LEU A CA 1
ATOM 682 C C . LEU A 1 93 ? -7.831 -9.607 -8.246 1.00 97.81 93 LEU A C 1
ATOM 684 O O . LEU A 1 93 ? -7.477 -10.387 -9.132 1.00 97.81 93 LEU A O 1
ATOM 688 N N . ASP A 1 94 ? -8.885 -8.806 -8.360 1.00 96.81 94 ASP A N 1
ATOM 689 C CA . ASP A 1 94 ? -9.619 -8.638 -9.609 1.00 96.81 94 ASP A CA 1
ATOM 690 C C . ASP A 1 94 ? -9.051 -7.488 -10.456 1.00 96.81 94 ASP A C 1
ATOM 692 O O . ASP A 1 94 ? -8.116 -6.781 -10.067 1.00 96.81 94 ASP A O 1
ATOM 696 N N . ILE A 1 95 ? -9.622 -7.321 -11.647 1.00 97.56 95 ILE A N 1
ATOM 697 C CA . ILE A 1 95 ? -9.190 -6.317 -12.617 1.00 97.56 95 ILE A CA 1
ATOM 698 C C . ILE A 1 95 ? -9.408 -4.877 -12.132 1.00 97.56 95 ILE A C 1
ATOM 700 O O . ILE A 1 95 ? -8.607 -4.002 -12.467 1.00 97.56 95 ILE A O 1
ATOM 704 N N . ASP A 1 96 ? -10.447 -4.619 -11.338 1.00 97.00 96 ASP A N 1
ATOM 705 C CA . ASP A 1 96 ? -10.787 -3.276 -10.867 1.00 97.00 96 ASP A CA 1
ATOM 706 C C . ASP A 1 96 ? -9.828 -2.852 -9.752 1.00 97.00 96 ASP A C 1
ATOM 708 O O . ASP A 1 96 ? -9.234 -1.771 -9.814 1.00 97.00 96 ASP A O 1
ATOM 712 N N . ILE A 1 97 ? -9.577 -3.743 -8.788 1.00 97.81 97 ILE A N 1
ATOM 713 C CA . ILE A 1 97 ? -8.540 -3.574 -7.764 1.00 97.81 97 ILE A CA 1
ATOM 714 C C . ILE A 1 97 ? -7.186 -3.379 -8.444 1.00 97.81 97 ILE A C 1
ATOM 716 O O . ILE A 1 97 ? -6.454 -2.442 -8.116 1.00 97.81 97 ILE A O 1
ATOM 720 N N . ALA A 1 98 ? -6.859 -4.221 -9.427 1.00 98.19 98 ALA A N 1
ATOM 721 C CA . ALA A 1 98 ? -5.567 -4.162 -10.086 1.00 98.19 98 ALA A CA 1
ATOM 722 C C . ALA A 1 98 ? -5.364 -2.854 -10.874 1.00 98.19 98 ALA A C 1
ATOM 724 O O . ALA A 1 98 ? -4.275 -2.278 -10.840 1.00 98.19 98 ALA A O 1
ATOM 725 N N . ASN A 1 99 ? -6.404 -2.345 -11.544 1.00 97.56 99 ASN A N 1
ATOM 726 C CA . ASN A 1 99 ? -6.364 -1.048 -12.225 1.00 97.56 99 ASN A CA 1
ATOM 727 C C . ASN A 1 99 ? -6.221 0.122 -11.243 1.00 97.56 99 ASN A C 1
ATOM 729 O O . ASN A 1 99 ? -5.500 1.074 -11.544 1.00 97.56 99 ASN A O 1
ATOM 733 N N . ASN A 1 100 ? -6.878 0.071 -10.081 1.00 97.06 100 ASN A N 1
ATOM 734 C CA . ASN A 1 100 ? -6.754 1.109 -9.054 1.00 97.06 100 ASN A CA 1
ATOM 735 C C . ASN A 1 100 ? -5.336 1.159 -8.474 1.00 97.06 100 ASN A C 1
ATOM 737 O O . ASN A 1 100 ? -4.744 2.234 -8.370 1.00 97.06 100 ASN A O 1
ATOM 741 N N . LEU A 1 101 ? -4.760 -0.003 -8.158 1.00 97.62 101 LEU A N 1
ATOM 742 C CA . LEU A 1 101 ? -3.380 -0.092 -7.681 1.00 97.62 101 LEU A CA 1
ATOM 743 C C . LEU A 1 101 ? -2.392 0.369 -8.754 1.00 97.62 101 LEU A C 1
ATOM 745 O O . LEU A 1 101 ? -1.481 1.133 -8.449 1.00 97.62 101 LEU A O 1
ATOM 749 N N . MET A 1 102 ? -2.599 -0.013 -10.018 1.00 97.38 102 MET A N 1
ATOM 750 C CA . MET A 1 102 ? -1.744 0.423 -11.126 1.00 97.38 102 MET A CA 1
ATOM 751 C C . MET A 1 102 ? -1.739 1.948 -11.263 1.00 97.38 102 MET A C 1
ATOM 753 O O . MET A 1 102 ? -0.667 2.537 -11.363 1.00 97.38 102 MET A O 1
ATOM 757 N N . GLN A 1 103 ? -2.908 2.589 -11.194 1.00 96.19 103 GLN A N 1
ATOM 758 C CA . GLN A 1 103 ? -3.014 4.050 -11.208 1.00 96.19 103 GLN A CA 1
ATOM 759 C C . GLN A 1 103 ? -2.277 4.695 -10.031 1.00 96.19 103 GLN A C 1
ATOM 761 O O . GLN A 1 103 ? -1.619 5.717 -10.210 1.00 96.19 103 GLN A O 1
ATOM 766 N N . GLY A 1 104 ? -2.343 4.100 -8.838 1.00 95.69 104 GLY A N 1
ATOM 767 C CA . GLY A 1 104 ? -1.610 4.590 -7.671 1.00 95.69 104 GLY A CA 1
ATOM 768 C C . GLY A 1 104 ? -0.089 4.502 -7.836 1.00 95.69 104 GLY A C 1
ATOM 769 O O . GLY A 1 104 ? 0.614 5.463 -7.520 1.00 95.69 104 GLY A O 1
ATOM 770 N N . ILE A 1 105 ? 0.419 3.403 -8.409 1.00 96.12 105 ILE A N 1
ATOM 771 C CA . ILE A 1 105 ? 1.844 3.256 -8.755 1.00 96.12 105 ILE A CA 1
ATOM 772 C C . ILE A 1 105 ? 2.243 4.303 -9.796 1.00 96.12 105 ILE A C 1
ATOM 774 O O . ILE A 1 105 ? 3.246 4.997 -9.632 1.00 96.12 105 ILE A O 1
ATOM 778 N N . GLU A 1 106 ? 1.459 4.466 -10.862 1.00 95.25 106 GLU A N 1
ATOM 779 C CA . GLU A 1 106 ? 1.734 5.465 -11.898 1.00 95.25 106 GLU A CA 1
ATOM 780 C C . GLU A 1 106 ? 1.735 6.889 -11.337 1.00 95.25 106 GLU A C 1
ATOM 782 O O . GLU A 1 106 ? 2.637 7.665 -11.650 1.00 95.25 106 GLU A O 1
ATOM 787 N N . ALA A 1 107 ? 0.776 7.230 -10.477 1.00 94.06 107 ALA A N 1
ATOM 788 C CA . ALA A 1 107 ? 0.705 8.538 -9.840 1.00 94.06 107 ALA A CA 1
ATOM 789 C C . ALA A 1 107 ? 1.934 8.804 -8.958 1.00 94.06 107 ALA A C 1
ATOM 791 O O . ALA A 1 107 ? 2.553 9.862 -9.071 1.00 94.06 107 ALA A O 1
ATOM 792 N N . ALA A 1 108 ? 2.335 7.831 -8.135 1.00 93.69 108 ALA A N 1
ATOM 793 C CA . ALA A 1 108 ? 3.495 7.955 -7.252 1.00 93.69 108 ALA A CA 1
ATOM 794 C C . ALA A 1 108 ? 4.831 8.049 -8.013 1.00 93.69 108 ALA A C 1
ATOM 796 O O . ALA A 1 108 ? 5.792 8.629 -7.515 1.00 93.69 108 ALA A O 1
ATOM 797 N N . THR A 1 109 ? 4.891 7.515 -9.234 1.00 93.88 109 THR A N 1
ATOM 798 C CA . THR A 1 109 ? 6.121 7.401 -10.036 1.00 93.88 109 THR A CA 1
ATOM 799 C C . THR A 1 109 ? 6.156 8.334 -11.248 1.00 93.88 109 THR A C 1
ATOM 801 O O . THR A 1 109 ? 6.997 8.170 -12.137 1.00 93.88 109 THR A O 1
ATOM 804 N N . SER A 1 110 ? 5.251 9.317 -11.322 1.00 92.94 110 SER A N 1
ATOM 805 C CA . SER A 1 110 ? 5.122 10.223 -12.478 1.00 92.94 110 SER A CA 1
ATOM 806 C C . SER A 1 110 ? 5.007 9.469 -13.812 1.00 92.94 110 SER A C 1
ATOM 808 O O . SER A 1 110 ? 5.729 9.740 -14.771 1.00 92.94 110 SER A O 1
ATOM 810 N N . GLY A 1 111 ? 4.133 8.465 -13.857 1.00 92.00 111 GLY A N 1
ATOM 811 C CA . GLY A 1 111 ? 3.917 7.619 -15.028 1.00 92.00 111 GLY A CA 1
ATOM 812 C C . GLY A 1 111 ? 5.094 6.694 -15.340 1.00 92.00 111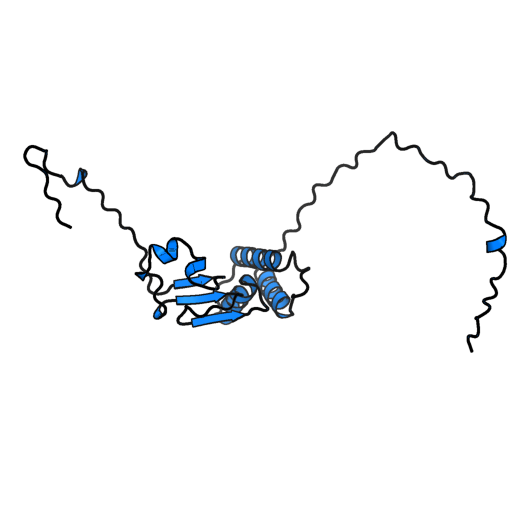 GLY A C 1
ATOM 813 O O . GLY A 1 111 ? 5.345 6.423 -16.515 1.00 92.00 111 GLY A O 1
ATOM 814 N N . LEU A 1 112 ? 5.795 6.208 -14.308 1.00 93.31 112 LEU A N 1
ATOM 815 C CA . LEU A 1 112 ? 7.004 5.379 -14.411 1.00 93.31 112 LEU A CA 1
ATOM 816 C C . LEU A 1 112 ? 8.218 6.119 -14.993 1.00 93.31 112 LEU A C 1
ATOM 818 O O . LEU A 1 112 ? 9.037 5.522 -15.687 1.00 93.31 112 LEU A O 1
ATOM 822 N N . SER A 1 113 ? 8.345 7.414 -14.696 1.00 93.12 113 SER A N 1
ATOM 823 C CA . SER A 1 113 ? 9.507 8.232 -15.090 1.00 93.12 113 SER A CA 1
ATOM 824 C C . SER A 1 113 ? 10.326 8.746 -13.902 1.00 93.12 113 SER A C 1
ATOM 826 O O . SER A 1 113 ? 11.331 9.428 -14.099 1.00 93.12 113 SER A O 1
ATOM 828 N N . ALA A 1 114 ? 9.904 8.459 -12.669 1.00 90.75 114 ALA A N 1
ATOM 829 C CA . ALA A 1 114 ? 10.604 8.906 -11.473 1.00 90.75 114 ALA A CA 1
ATOM 830 C C . ALA A 1 114 ? 11.968 8.196 -11.300 1.00 90.75 114 ALA A C 1
ATOM 832 O O . ALA A 1 114 ? 12.108 7.020 -11.635 1.00 90.75 114 ALA A O 1
ATOM 833 N N . PRO A 1 115 ? 12.992 8.882 -10.761 1.00 88.25 115 PRO A N 1
ATOM 834 C CA . PRO A 1 115 ? 14.342 8.326 -10.629 1.00 88.25 115 PRO A CA 1
ATOM 835 C C . PRO A 1 115 ? 14.466 7.240 -9.552 1.00 88.25 115 PRO A C 1
ATOM 837 O O . PRO A 1 115 ? 15.456 6.517 -9.524 1.00 88.25 115 PRO A O 1
ATOM 840 N N . ASN A 1 116 ? 13.488 7.141 -8.654 1.00 83.00 116 ASN A N 1
ATOM 841 C CA . ASN A 1 116 ? 13.448 6.199 -7.538 1.00 83.00 116 ASN A CA 1
ATOM 842 C C . ASN A 1 116 ? 12.702 4.895 -7.867 1.00 83.00 116 ASN A C 1
ATOM 844 O O . ASN A 1 116 ? 12.365 4.156 -6.950 1.00 83.00 116 ASN A O 1
ATOM 848 N N . LEU A 1 117 ? 12.428 4.614 -9.143 1.00 91.94 117 LEU A N 1
ATOM 849 C CA . LEU A 1 117 ? 11.851 3.337 -9.564 1.00 91.94 117 LEU A CA 1
ATOM 850 C C . LEU A 1 117 ? 12.774 2.172 -9.205 1.00 91.94 117 LEU A C 1
ATOM 852 O O . LEU A 1 117 ? 13.975 2.212 -9.483 1.00 91.94 117 LEU A O 1
ATOM 856 N N . THR A 1 118 ? 12.198 1.108 -8.656 1.00 93.94 118 THR A N 1
ATOM 857 C CA . THR A 1 118 ? 12.931 -0.099 -8.266 1.00 93.94 118 THR A CA 1
ATOM 858 C C . THR A 1 118 ? 12.472 -1.306 -9.080 1.00 93.94 118 THR A C 1
ATOM 860 O O . THR A 1 118 ? 11.495 -1.254 -9.833 1.00 93.94 118 THR A O 1
ATOM 863 N N . ALA A 1 119 ? 13.196 -2.422 -8.952 1.00 95.06 119 ALA A N 1
ATOM 864 C CA . ALA A 1 119 ? 12.754 -3.695 -9.517 1.00 95.06 119 ALA A CA 1
ATOM 865 C C . ALA A 1 119 ? 11.388 -4.116 -8.948 1.00 95.06 119 ALA A C 1
ATOM 867 O O . ALA A 1 119 ? 10.550 -4.630 -9.691 1.00 95.06 119 ALA A O 1
ATOM 868 N N . ASP A 1 120 ? 11.144 -3.811 -7.673 1.00 95.06 120 ASP A N 1
ATOM 869 C CA . ASP A 1 120 ? 9.911 -4.146 -6.964 1.00 95.06 120 ASP A CA 1
ATOM 870 C C . ASP A 1 120 ? 8.705 -3.408 -7.562 1.00 95.06 120 ASP A C 1
ATOM 872 O O 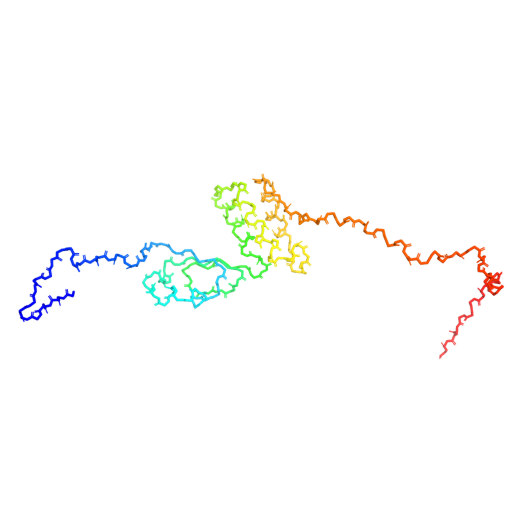. ASP A 1 120 ? 7.637 -4.003 -7.718 1.00 95.06 120 ASP A O 1
ATOM 876 N N . THR A 1 121 ? 8.890 -2.172 -8.048 1.00 96.25 121 THR A N 1
ATOM 877 C CA . THR A 1 121 ? 7.849 -1.454 -8.800 1.00 96.25 121 THR A CA 1
ATOM 878 C C . THR A 1 121 ? 7.401 -2.240 -10.031 1.00 96.25 121 THR A C 1
ATOM 880 O O . THR A 1 121 ? 6.206 -2.389 -10.301 1.00 96.25 121 THR A O 1
ATOM 883 N N . PHE A 1 122 ? 8.353 -2.774 -10.798 1.00 96.56 122 PHE A N 1
ATOM 884 C CA . PHE A 1 122 ? 8.041 -3.549 -11.998 1.00 96.56 122 PHE A CA 1
ATOM 885 C C . PHE A 1 122 ? 7.505 -4.943 -11.669 1.00 96.56 122 PHE A C 1
ATOM 887 O O . PHE A 1 122 ? 6.680 -5.462 -12.426 1.00 96.56 122 PHE A O 1
ATOM 894 N N . GLU A 1 123 ? 7.903 -5.534 -10.542 1.00 97.12 123 GLU A N 1
ATOM 895 C CA . GLU A 1 123 ? 7.283 -6.757 -10.039 1.00 97.12 123 GLU A CA 1
ATOM 896 C C . GLU A 1 123 ? 5.809 -6.523 -9.684 1.00 97.12 123 GLU A C 1
ATOM 898 O O . GLU A 1 123 ? 4.948 -7.282 -10.146 1.00 97.12 123 GLU A O 1
ATOM 903 N N . ALA A 1 124 ? 5.503 -5.452 -8.945 1.00 97.69 124 ALA A N 1
ATOM 904 C CA . ALA A 1 124 ? 4.137 -5.055 -8.620 1.00 97.69 124 ALA A CA 1
ATOM 905 C C . ALA A 1 124 ? 3.312 -4.867 -9.899 1.00 97.69 124 ALA A C 1
ATOM 907 O O . ALA A 1 124 ? 2.274 -5.507 -10.069 1.00 97.69 124 ALA A O 1
ATOM 908 N N . LEU A 1 125 ? 3.813 -4.102 -10.873 1.00 97.44 125 LEU A N 1
ATOM 909 C CA . LEU A 1 125 ? 3.146 -3.944 -12.169 1.00 97.44 125 LEU A CA 1
ATOM 910 C C . LEU A 1 125 ? 2.919 -5.283 -12.878 1.00 97.44 125 LEU A C 1
ATOM 912 O O . LEU A 1 125 ? 1.839 -5.507 -13.421 1.00 97.44 125 LEU A O 1
ATOM 916 N N . ALA A 1 126 ? 3.897 -6.191 -12.871 1.00 97.94 126 ALA A N 1
ATOM 917 C CA . ALA A 1 126 ? 3.757 -7.504 -13.494 1.00 97.94 126 ALA A CA 1
ATOM 918 C C . ALA A 1 126 ? 2.651 -8.345 -12.836 1.00 97.94 126 ALA A C 1
ATOM 920 O O . ALA A 1 126 ? 1.945 -9.079 -13.529 1.00 97.94 126 ALA A O 1
ATOM 921 N N . ILE A 1 127 ? 2.479 -8.253 -11.516 1.00 98.12 127 ILE A N 1
ATOM 922 C CA . ILE A 1 127 ? 1.368 -8.891 -10.793 1.00 98.12 127 ILE A CA 1
ATOM 923 C C . ILE A 1 127 ? 0.034 -8.300 -11.262 1.00 98.12 127 ILE A C 1
ATOM 925 O O . ILE A 1 127 ? -0.855 -9.045 -11.676 1.00 98.12 127 ILE A O 1
ATOM 929 N N . LEU A 1 128 ? -0.077 -6.972 -11.289 1.00 98.25 128 LEU A N 1
ATOM 930 C CA . LEU A 1 128 ? -1.302 -6.270 -11.684 1.00 98.25 128 LEU A CA 1
ATOM 931 C C . LEU A 1 128 ? -1.685 -6.553 -13.145 1.00 98.25 128 LEU A C 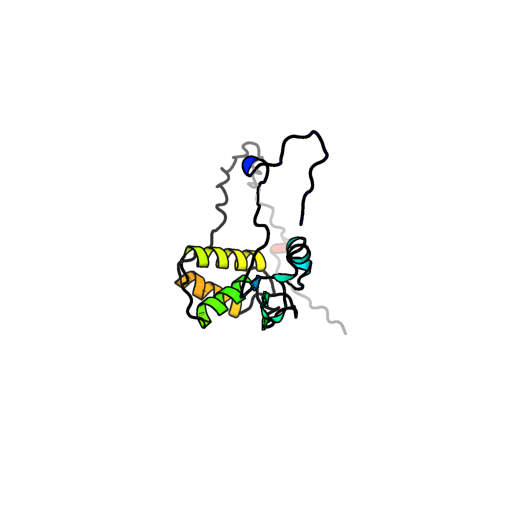1
ATOM 933 O O . LEU A 1 128 ? -2.850 -6.803 -13.454 1.00 98.25 128 LEU A O 1
ATOM 937 N N . TYR A 1 129 ? -0.709 -6.605 -14.054 1.00 97.75 129 TYR A N 1
ATOM 938 C CA . TYR A 1 129 ? -0.943 -6.973 -15.453 1.00 97.75 129 TYR A CA 1
ATOM 939 C C . TYR A 1 129 ? -1.484 -8.394 -15.616 1.00 97.75 129 TYR A C 1
ATOM 941 O O . TYR A 1 129 ? -2.364 -8.611 -16.459 1.00 97.75 129 TYR A O 1
ATOM 949 N N . ARG A 1 130 ? -0.978 -9.355 -14.827 1.00 97.44 130 ARG A N 1
ATOM 950 C CA . ARG A 1 130 ? -1.483 -10.739 -14.814 1.00 97.44 130 ARG A CA 1
ATOM 951 C C . ARG A 1 130 ? -2.924 -10.806 -14.312 1.00 97.44 130 ARG A C 1
ATOM 953 O O . ARG A 1 130 ? -3.690 -11.600 -14.844 1.00 97.44 130 ARG A O 1
ATOM 960 N N . ALA A 1 131 ? -3.297 -9.940 -13.370 1.00 97.25 131 ALA A N 1
ATOM 961 C CA . ALA A 1 131 ? -4.677 -9.779 -12.905 1.00 97.25 131 ALA A CA 1
ATOM 962 C C . ALA A 1 131 ? -5.593 -9.045 -13.909 1.00 97.25 131 ALA A C 1
ATOM 964 O O . ALA A 1 131 ? -6.789 -8.905 -13.676 1.00 97.25 131 ALA A O 1
ATOM 965 N N . GLY A 1 132 ? -5.056 -8.602 -15.050 1.00 96.44 132 GLY A N 1
ATOM 966 C CA . GLY A 1 132 ? -5.830 -7.999 -16.133 1.00 96.44 132 GLY A CA 1
ATOM 967 C C . GLY A 1 132 ? -5.759 -6.476 -16.200 1.00 96.44 132 GLY A C 1
ATOM 968 O O . GLY A 1 132 ? -6.296 -5.912 -17.152 1.00 96.44 132 GLY A O 1
ATOM 969 N N . ALA A 1 133 ? -5.056 -5.809 -15.278 1.00 97.06 133 ALA A N 1
ATOM 970 C CA . ALA A 1 133 ? -4.908 -4.357 -15.322 1.00 97.06 133 ALA A CA 1
ATOM 971 C C . ALA A 1 133 ? -4.227 -3.894 -16.613 1.00 97.06 133 ALA A C 1
ATOM 973 O O . ALA A 1 133 ? -3.384 -4.599 -17.186 1.00 97.06 133 ALA A O 1
ATOM 974 N N . ARG A 1 134 ? -4.586 -2.705 -17.090 1.00 94.12 134 ARG A N 1
ATOM 975 C CA . ARG A 1 134 ? -3.998 -2.100 -18.288 1.00 94.12 134 ARG A CA 1
ATOM 976 C C . ARG A 1 134 ? -3.759 -0.621 -18.048 1.00 94.12 134 ARG A C 1
ATOM 978 O O . ARG A 1 134 ? -4.651 0.090 -17.598 1.00 94.12 134 ARG A O 1
ATOM 985 N N . ARG A 1 135 ? -2.570 -0.158 -18.433 1.00 90.19 135 ARG A N 1
ATOM 986 C CA . ARG A 1 135 ? -2.233 1.265 -18.396 1.00 90.19 135 ARG A CA 1
ATOM 987 C C . ARG A 1 135 ? -3.164 2.036 -19.317 1.00 90.19 135 ARG A C 1
ATOM 989 O O . ARG A 1 135 ? -3.266 1.724 -20.506 1.00 90.19 135 ARG A O 1
ATOM 996 N N . GLN A 1 136 ? -3.804 3.063 -18.779 1.00 80.31 136 GLN A N 1
ATOM 997 C CA . GLN A 1 136 ? -4.587 3.992 -19.577 1.00 80.31 136 GLN A CA 1
ATOM 998 C C . GLN A 1 136 ? -3.630 5.035 -20.148 1.00 80.31 136 GLN A C 1
ATOM 1000 O O . GLN A 1 136 ? -3.149 5.920 -19.448 1.00 80.31 136 GLN A O 1
ATOM 1005 N N . THR A 1 137 ? -3.305 4.919 -21.434 1.00 68.88 137 THR A N 1
ATOM 1006 C CA . THR A 1 137 ? -2.608 6.013 -22.116 1.00 68.88 137 THR A CA 1
ATOM 1007 C C . THR A 1 137 ? -3.614 7.137 -22.292 1.00 68.88 137 THR A C 1
ATOM 1009 O O . THR A 1 137 ? -4.695 6.892 -22.831 1.00 68.88 137 THR A O 1
ATOM 1012 N N . ALA A 1 138 ? -3.283 8.352 -21.846 1.00 62.00 138 ALA A N 1
ATOM 1013 C CA . ALA A 1 138 ? -4.104 9.516 -22.146 1.00 62.00 138 ALA A CA 1
ATOM 1014 C C . ALA A 1 138 ? -4.343 9.549 -23.660 1.00 62.00 138 ALA A C 1
ATOM 1016 O O . ALA A 1 138 ? -3.396 9.644 -24.444 1.00 62.00 138 ALA A O 1
ATOM 1017 N N . THR A 1 139 ? -5.599 9.418 -24.081 1.00 55.81 139 THR A N 1
ATOM 1018 C CA . THR A 1 139 ? -5.979 9.639 -25.471 1.00 55.81 139 THR A CA 1
ATOM 1019 C C . THR A 1 139 ? -5.670 11.093 -25.775 1.00 55.81 139 THR A C 1
ATOM 1021 O O . THR A 1 139 ? -6.442 11.979 -25.412 1.00 55.81 139 THR A O 1
ATOM 1024 N N . ILE A 1 140 ? -4.513 11.356 -26.384 1.00 61.75 140 ILE A N 1
ATOM 1025 C CA . ILE A 1 140 ? -4.215 12.665 -26.950 1.00 61.75 140 ILE A CA 1
ATOM 1026 C C . ILE A 1 140 ? -5.295 12.862 -28.015 1.00 61.75 140 ILE A C 1
ATOM 1028 O O . ILE A 1 140 ? -5.328 12.072 -28.965 1.00 61.75 140 ILE A O 1
ATOM 1032 N N . PRO A 1 141 ? -6.221 13.830 -27.868 1.00 62.91 141 PRO A N 1
ATOM 1033 C CA . PRO A 1 141 ? -7.161 14.098 -28.938 1.00 62.91 141 PRO A CA 1
ATOM 103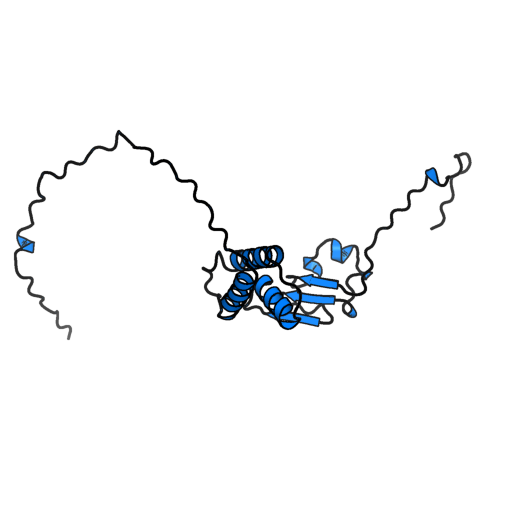4 C C . PRO A 1 141 ? -6.321 14.413 -30.170 1.00 62.91 141 PRO A C 1
ATOM 1036 O O . PRO A 1 141 ? -5.416 15.251 -30.101 1.00 62.91 141 PRO A O 1
ATOM 1039 N N . VAL A 1 142 ? -6.568 13.698 -31.268 1.00 67.31 142 VAL A N 1
ATOM 1040 C CA . VAL A 1 142 ? -5.927 13.987 -32.549 1.00 67.31 142 VAL A CA 1
ATOM 1041 C C . VAL A 1 142 ? -6.235 15.449 -32.844 1.00 67.31 142 VAL A C 1
ATOM 1043 O O . VAL A 1 142 ? -7.367 15.800 -33.165 1.00 67.31 142 VAL A O 1
ATOM 1046 N N . ARG A 1 143 ? -5.250 16.332 -32.652 1.00 69.88 143 ARG A N 1
ATOM 1047 C CA . ARG A 1 143 ? -5.368 17.714 -33.099 1.00 69.88 143 ARG A CA 1
ATOM 1048 C C . ARG A 1 143 ? -5.458 17.624 -34.611 1.00 69.88 143 ARG A C 1
ATOM 1050 O O . ARG A 1 143 ? -4.486 17.220 -35.247 1.00 69.88 143 ARG A O 1
ATOM 1057 N N . GLU A 1 144 ? -6.610 17.971 -35.176 1.00 71.94 144 GLU A N 1
ATOM 1058 C CA . GLU A 1 144 ? -6.692 18.231 -36.607 1.00 71.94 144 GLU A C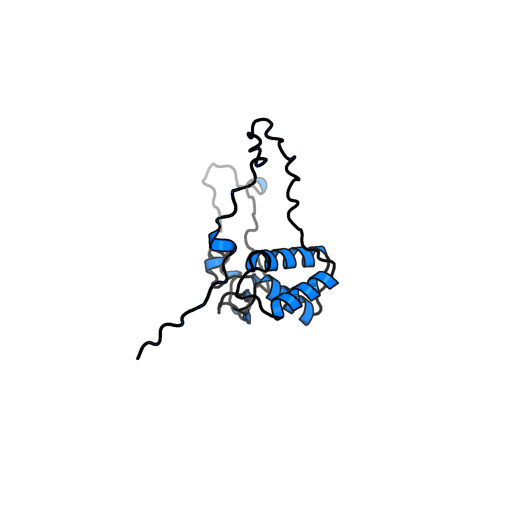A 1
ATOM 1059 C C . GLU A 1 144 ? -5.582 19.224 -36.948 1.00 71.94 144 GLU A C 1
ATOM 1061 O O . GLU A 1 144 ? -5.472 20.298 -36.343 1.00 71.94 144 GLU A O 1
ATOM 1066 N N . ALA A 1 145 ? -4.690 18.823 -37.853 1.00 70.56 145 ALA A N 1
ATOM 1067 C CA . ALA A 1 145 ? -3.634 19.696 -38.318 1.00 70.56 145 ALA A CA 1
ATOM 1068 C C . ALA A 1 145 ? -4.302 20.901 -38.986 1.00 70.56 145 ALA A C 1
ATOM 1070 O O . ALA A 1 145 ? -4.850 20.796 -40.082 1.00 70.56 145 ALA A O 1
ATOM 1071 N N . LYS A 1 146 ? -4.287 22.055 -38.316 1.00 69.50 146 LYS A N 1
ATOM 1072 C CA . LYS A 1 146 ? -4.729 23.300 -38.934 1.00 69.50 146 LYS A CA 1
ATOM 1073 C C . LYS A 1 146 ? -3.706 23.644 -40.012 1.00 69.50 146 LYS A C 1
ATOM 1075 O O . LYS A 1 146 ? -2.594 24.054 -39.688 1.00 69.50 146 LYS A O 1
ATOM 1080 N N . ILE A 1 147 ? -4.072 23.455 -41.279 1.00 69.62 147 ILE A N 1
ATOM 1081 C CA . ILE A 1 147 ? -3.271 23.929 -42.409 1.00 69.62 147 ILE A CA 1
ATOM 1082 C C . ILE A 1 147 ? -3.207 25.454 -42.290 1.00 69.62 147 ILE A C 1
ATOM 1084 O O . ILE A 1 147 ? -4.203 26.151 -42.481 1.00 69.62 147 ILE A O 1
ATOM 1088 N N . VAL A 1 148 ? -2.044 25.975 -41.907 1.00 69.81 148 VAL A N 1
ATOM 1089 C CA . VAL A 1 148 ? -1.769 27.414 -41.910 1.00 69.81 148 VAL A CA 1
ATOM 1090 C C . VAL A 1 148 ? -1.433 27.780 -43.354 1.00 69.81 148 VAL A C 1
ATOM 1092 O O . VAL A 1 148 ? -0.297 27.633 -43.788 1.00 69.81 148 VAL A O 1
ATOM 1095 N N . ALA A 1 149 ? -2.452 28.172 -44.121 1.00 68.38 149 ALA A N 1
ATOM 1096 C CA . ALA A 1 149 ? -2.328 28.477 -45.550 1.00 68.38 149 ALA A CA 1
ATOM 1097 C C . ALA A 1 149 ? -1.408 29.681 -45.856 1.00 68.38 149 ALA A C 1
ATOM 1099 O O . ALA A 1 149 ? -0.969 29.826 -46.989 1.00 68.38 149 ALA A O 1
ATOM 1100 N N . ASP A 1 150 ? -1.072 30.489 -44.844 1.00 65.12 150 ASP A N 1
ATOM 1101 C CA . ASP A 1 150 ? -0.279 31.719 -44.987 1.00 65.12 150 ASP A CA 1
ATOM 1102 C C . ASP A 1 150 ? 1.182 31.587 -44.535 1.00 65.12 150 ASP A C 1
ATOM 1104 O O . ASP A 1 150 ? 1.870 32.593 -44.352 1.00 65.12 150 ASP A O 1
ATOM 1108 N N . MET A 1 151 ? 1.700 30.371 -44.332 1.00 58.28 151 MET A N 1
ATOM 1109 C CA . MET A 1 151 ? 3.141 30.238 -44.116 1.00 58.28 151 MET A CA 1
ATOM 1110 C C . MET A 1 151 ? 3.847 30.452 -45.465 1.00 58.28 151 MET A C 1
ATOM 1112 O O . MET A 1 151 ? 3.610 29.666 -46.386 1.00 58.28 151 MET A O 1
ATOM 1116 N N . PRO A 1 152 ? 4.685 31.496 -45.632 1.00 68.12 152 PRO A N 1
ATOM 1117 C CA . PRO A 1 152 ? 5.373 31.717 -46.893 1.00 68.12 152 PRO A CA 1
ATOM 1118 C C . PRO A 1 152 ? 6.243 30.498 -47.186 1.00 68.12 152 PRO A C 1
ATOM 1120 O O . PRO A 1 152 ? 7.089 30.114 -46.374 1.00 68.12 152 PRO A O 1
ATOM 1123 N N . ILE A 1 153 ? 6.016 29.873 -48.340 1.00 63.53 153 ILE A N 1
ATOM 1124 C CA . ILE A 1 153 ? 6.899 28.833 -48.856 1.00 63.53 153 ILE A CA 1
ATOM 1125 C C . ILE A 1 153 ? 8.233 29.530 -49.122 1.00 63.53 153 ILE A C 1
ATOM 1127 O O . ILE A 1 153 ? 8.356 30.310 -50.065 1.00 63.53 153 ILE A O 1
ATOM 1131 N N . ILE A 1 154 ? 9.217 29.308 -48.249 1.00 63.56 154 ILE A N 1
ATOM 1132 C CA . ILE A 1 154 ? 10.590 29.727 -48.516 1.00 63.56 154 ILE A CA 1
ATOM 1133 C C . ILE A 1 154 ? 11.096 28.798 -49.614 1.00 63.56 154 ILE A C 1
ATOM 1135 O O . ILE A 1 154 ? 11.468 27.652 -49.358 1.00 63.56 154 ILE A O 1
ATOM 1139 N N . ASP A 1 155 ? 11.033 29.279 -50.850 1.00 58.47 155 ASP A N 1
ATOM 1140 C CA . ASP A 1 155 ? 11.531 28.561 -52.009 1.00 58.47 155 ASP A CA 1
ATOM 1141 C C . ASP A 1 155 ? 13.067 28.567 -51.975 1.00 58.47 155 ASP A C 1
ATOM 1143 O O . ASP A 1 155 ? 13.727 29.500 -52.425 1.00 58.47 155 ASP A O 1
ATOM 1147 N N . ASN A 1 156 ? 13.660 27.527 -51.386 1.00 59.41 156 ASN A N 1
ATOM 1148 C CA . ASN A 1 156 ? 15.114 27.325 -51.349 1.00 59.41 156 ASN A CA 1
ATOM 1149 C C . ASN A 1 156 ? 15.669 26.820 -52.703 1.00 59.41 156 ASN A C 1
ATOM 1151 O O . ASN A 1 156 ? 16.680 26.120 -52.745 1.00 59.41 156 ASN A O 1
ATOM 1155 N N . THR A 1 157 ? 15.035 27.163 -53.828 1.00 54.38 157 THR A N 1
ATOM 1156 C CA . THR A 1 157 ? 15.480 26.795 -55.185 1.00 54.38 157 THR A CA 1
ATOM 1157 C C . THR A 1 157 ? 16.727 27.541 -55.645 1.00 54.38 157 THR A C 1
ATOM 1159 O O . THR A 1 157 ? 17.277 27.217 -56.695 1.00 54.38 157 THR A O 1
ATOM 1162 N N . THR A 1 158 ? 17.244 28.485 -54.853 1.00 57.91 158 THR A N 1
ATOM 1163 C CA . THR A 1 158 ? 18.622 28.947 -55.036 1.00 57.91 158 THR A CA 1
ATOM 1164 C C . THR A 1 158 ? 19.545 27.965 -54.314 1.00 57.91 158 THR A C 1
ATOM 1166 O O . THR A 1 158 ? 19.567 27.980 -53.079 1.00 57.91 158 THR A O 1
ATOM 1169 N N . PRO A 1 159 ? 20.303 27.098 -55.018 1.00 59.09 159 PRO A N 1
ATOM 1170 C CA . PRO A 1 159 ? 21.290 26.261 -54.355 1.00 59.09 159 PRO A CA 1
ATOM 1171 C C . PRO A 1 159 ? 22.230 27.174 -53.571 1.00 59.09 159 PRO A C 1
ATOM 1173 O O . PRO A 1 159 ? 22.834 28.091 -54.130 1.00 59.09 159 PRO A O 1
ATOM 1176 N N . ALA A 1 160 ? 22.311 26.955 -52.259 1.00 64.12 160 ALA A N 1
ATOM 1177 C CA . ALA A 1 160 ? 23.257 27.665 -51.419 1.00 64.12 160 ALA A CA 1
ATOM 1178 C C . ALA A 1 160 ? 24.655 27.485 -52.027 1.00 64.12 160 ALA A C 1
ATOM 1180 O O . ALA A 1 160 ? 25.110 26.353 -52.197 1.00 64.12 160 ALA A O 1
ATOM 1181 N N . SER A 1 161 ? 25.303 28.596 -52.393 1.00 63.09 161 SER A N 1
ATOM 1182 C CA . SER A 1 161 ? 26.669 28.587 -52.916 1.00 63.09 161 SER A CA 1
ATOM 1183 C C . SER A 1 161 ? 27.559 27.850 -51.918 1.00 63.09 161 SER A C 1
ATOM 1185 O O . SER A 1 161 ? 27.734 28.291 -50.776 1.00 63.09 161 SER A O 1
ATOM 1187 N N . ILE A 1 162 ? 28.045 26.672 -52.315 1.00 62.16 162 ILE A N 1
ATOM 1188 C CA . ILE A 1 162 ? 28.937 25.863 -51.489 1.00 62.16 162 ILE A CA 1
ATOM 1189 C C . ILE A 1 162 ? 30.196 26.701 -51.287 1.00 62.16 162 ILE A C 1
ATOM 1191 O O . ILE A 1 162 ? 30.880 27.038 -52.250 1.00 62.16 162 ILE A O 1
ATOM 1195 N N . LYS A 1 163 ? 30.497 27.060 -50.036 1.00 71.81 163 LYS A N 1
ATOM 1196 C CA . LYS A 1 163 ? 31.733 27.782 -49.716 1.00 71.81 163 LYS A CA 1
ATOM 1197 C C . LYS A 1 163 ? 32.918 26.931 -50.180 1.00 71.81 163 LYS A C 1
ATOM 1199 O O . LYS A 1 163 ? 33.062 25.804 -49.714 1.00 71.81 163 LYS A O 1
ATOM 1204 N N . GLU A 1 164 ? 33.763 27.466 -51.061 1.00 69.94 164 GLU A N 1
ATOM 1205 C CA . GLU A 1 164 ? 34.918 26.762 -51.658 1.00 69.94 164 GLU A CA 1
ATOM 1206 C C . GLU A 1 164 ? 35.886 26.189 -50.609 1.00 69.94 164 GLU A C 1
ATOM 1208 O O . GLU A 1 164 ? 36.539 25.176 -50.841 1.00 69.94 164 GLU A O 1
ATOM 1213 N N . ASP A 1 165 ? 35.898 26.772 -49.411 1.00 68.19 165 ASP A N 1
ATOM 1214 C CA . ASP A 1 165 ? 36.652 26.319 -48.236 1.00 68.19 165 ASP A CA 1
ATOM 1215 C C . ASP A 1 165 ? 36.205 24.937 -47.697 1.00 68.19 165 ASP A C 1
ATOM 1217 O O . ASP A 1 165 ? 36.937 24.259 -46.981 1.00 68.19 165 ASP A O 1
ATOM 1221 N N . TRP A 1 166 ? 35.007 24.468 -48.069 1.00 70.94 166 TRP A N 1
ATOM 1222 C CA . TRP A 1 166 ? 34.551 23.096 -47.804 1.00 70.94 166 TRP A CA 1
ATOM 1223 C C . TRP A 1 166 ? 35.172 22.090 -48.788 1.00 70.94 166 TRP A C 1
ATOM 1225 O O . TRP A 1 166 ? 35.364 20.925 -48.450 1.00 70.94 166 TRP A O 1
ATOM 1235 N N . LEU A 1 167 ? 35.558 22.516 -49.990 1.00 75.56 167 LEU A N 1
ATOM 1236 C CA . LEU A 1 167 ? 36.174 21.621 -50.973 1.00 75.56 167 LEU A CA 1
ATOM 1237 C C . LEU A 1 167 ? 37.672 21.401 -50.734 1.00 75.56 167 LEU A C 1
ATOM 1239 O O . LEU A 1 167 ? 38.281 20.577 -51.416 1.00 75.56 167 LEU A O 1
ATOM 1243 N N . GLN A 1 168 ? 38.274 22.099 -49.768 1.00 77.25 168 GLN A N 1
ATOM 1244 C CA . GLN A 1 168 ? 39.693 21.948 -49.465 1.00 77.25 168 GLN A CA 1
ATOM 1245 C C . GLN A 1 168 ? 39.930 20.929 -48.336 1.00 77.25 168 GLN A C 1
ATOM 1247 O O . GLN A 1 168 ? 39.221 20.936 -47.324 1.00 77.25 168 GLN A O 1
ATOM 1252 N N . PRO A 1 169 ? 40.935 20.039 -48.467 1.00 75.88 169 PRO A N 1
ATOM 1253 C CA . PRO A 1 169 ? 41.261 19.073 -47.427 1.00 75.88 169 PRO A CA 1
ATOM 1254 C C . PRO A 1 169 ? 41.722 19.795 -46.153 1.00 75.88 169 PRO A C 1
ATOM 1256 O O . PRO A 1 169 ? 42.756 20.462 -46.130 1.00 75.88 169 PRO A O 1
ATOM 1259 N N . LYS A 1 170 ? 40.959 19.640 -45.065 1.00 76.56 170 LYS A N 1
ATOM 1260 C CA . LYS A 1 170 ? 41.302 20.210 -43.757 1.00 76.56 170 LYS A CA 1
ATOM 1261 C C . LYS A 1 170 ? 42.485 19.461 -43.148 1.00 76.56 170 LYS A C 1
ATOM 1263 O O . LYS A 1 170 ? 42.343 18.335 -42.679 1.00 76.56 170 LYS A O 1
ATOM 1268 N N . ILE A 1 171 ? 43.650 20.104 -43.111 1.00 68.88 171 ILE A N 1
ATOM 1269 C CA . ILE A 1 171 ? 44.827 19.581 -42.411 1.00 68.88 171 ILE A CA 1
ATOM 1270 C C . ILE A 1 171 ? 44.758 20.033 -40.949 1.00 68.88 171 ILE A C 1
ATOM 1272 O O . ILE A 1 171 ? 44.952 21.208 -40.637 1.00 68.88 171 ILE A O 1
ATOM 1276 N N . PHE A 1 172 ? 44.473 19.099 -40.042 1.00 66.75 172 PHE A N 1
ATOM 1277 C CA . PHE A 1 172 ? 44.472 19.357 -38.604 1.00 66.75 172 PHE A CA 1
ATOM 1278 C C . PHE A 1 172 ? 45.912 19.548 -38.107 1.00 66.75 172 PHE A C 1
ATOM 1280 O O . PHE A 1 172 ? 46.695 18.599 -38.059 1.00 66.75 172 PHE A O 1
ATOM 1287 N N . LYS A 1 173 ? 46.279 20.776 -37.728 1.00 69.50 173 LYS A N 1
ATOM 1288 C CA . LYS A 1 173 ? 47.529 21.040 -37.004 1.00 69.50 173 LYS A CA 1
ATOM 1289 C C . LYS A 1 173 ? 47.237 20.998 -35.506 1.00 69.50 173 LYS A C 1
ATOM 1291 O O . LYS A 1 173 ? 46.698 21.950 -34.952 1.00 69.50 173 LYS A O 1
ATOM 1296 N N . GLY A 1 174 ? 47.581 19.884 -34.863 1.00 60.97 174 GLY A N 1
ATOM 1297 C CA . GLY A 1 174 ? 47.522 19.765 -33.408 1.00 60.97 174 GLY A CA 1
ATOM 1298 C C . GLY A 1 174 ? 48.498 20.743 -32.754 1.00 60.97 174 GLY A C 1
ATOM 1299 O O . GLY A 1 174 ? 49.700 20.690 -33.018 1.00 60.97 174 GLY A O 1
ATOM 1300 N N . SER A 1 175 ? 47.981 21.641 -31.915 1.00 57.22 175 SER A N 1
ATOM 1301 C CA . SER A 1 175 ? 48.804 22.502 -31.067 1.00 57.22 175 SER A CA 1
ATOM 1302 C C . SER A 1 175 ? 49.518 21.634 -30.031 1.00 57.22 175 SER A C 1
ATOM 1304 O O . SER A 1 175 ? 48.871 21.027 -29.178 1.00 57.22 175 SER A O 1
ATOM 1306 N N . LYS A 1 176 ? 50.848 21.539 -30.115 1.00 54.38 176 LYS A N 1
ATOM 1307 C CA . LYS A 1 176 ? 51.661 21.014 -29.015 1.00 54.38 176 LYS A CA 1
ATOM 1308 C C . LYS A 1 176 ? 51.753 22.107 -27.954 1.00 54.38 176 LYS A C 1
ATOM 1310 O O . LYS A 1 176 ? 52.469 23.083 -28.160 1.00 54.38 176 LYS A O 1
ATOM 1315 N N . SER A 1 177 ? 51.038 21.942 -26.845 1.00 59.41 177 SER A N 1
ATOM 1316 C CA . SER A 1 177 ? 51.396 22.647 -25.615 1.00 59.41 177 SER A CA 1
ATOM 1317 C C . SER A 1 177 ? 52.534 21.869 -24.965 1.00 59.41 177 SER A C 1
ATOM 1319 O O . SER A 1 177 ? 52.360 20.693 -24.646 1.00 59.41 177 SER A O 1
ATOM 1321 N N . ASN A 1 178 ? 53.693 22.515 -24.855 1.00 45.25 178 ASN A N 1
ATOM 1322 C CA . ASN A 1 178 ? 54.702 22.178 -23.851 1.00 45.25 178 ASN A CA 1
ATOM 1323 C C . ASN A 1 178 ? 54.296 22.804 -22.514 1.00 45.25 178 ASN A C 1
ATOM 1325 O O . ASN A 1 178 ? 53.566 23.824 -22.562 1.00 45.25 178 ASN A O 1
#